Protein AF-A0A8C0BYG5-F1 (afdb_monomer_lite)

Structure (mmCIF, N/CA/C/O backbone):
data_AF-A0A8C0BYG5-F1
#
_entry.id   AF-A0A8C0BYG5-F1
#
loop_
_atom_site.group_PDB
_atom_site.id
_atom_site.type_symbol
_atom_site.label_atom_id
_atom_site.label_alt_id
_atom_site.label_comp_id
_atom_site.label_asym_id
_atom_site.label_entity_id
_atom_site.label_seq_id
_atom_site.pdbx_PDB_ins_code
_atom_site.Cartn_x
_atom_site.Cartn_y
_atom_site.Cartn_z
_atom_site.occupancy
_atom_site.B_iso_or_equiv
_atom_site.auth_seq_id
_atom_site.auth_comp_id
_atom_site.auth_asym_id
_atom_site.auth_atom_id
_atom_site.pdbx_PDB_model_num
ATOM 1 N N . MET A 1 1 ? -25.213 -15.004 57.050 1.00 51.19 1 MET A N 1
ATOM 2 C CA . MET A 1 1 ? -24.924 -15.517 55.697 1.00 51.19 1 MET A CA 1
ATOM 3 C C . MET A 1 1 ? -23.716 -16.423 55.769 1.00 51.19 1 MET A C 1
ATOM 5 O O . MET A 1 1 ? -22.753 -16.054 56.434 1.00 51.19 1 MET A O 1
ATOM 9 N N . SER A 1 2 ? -23.804 -17.606 55.162 1.00 70.62 2 SER A N 1
ATOM 10 C CA . SER A 1 2 ? -22.688 -18.548 55.065 1.00 70.62 2 SER A CA 1
ATOM 11 C C . SER A 1 2 ? -21.690 -18.058 54.013 1.00 70.62 2 SER A C 1
ATOM 13 O O . SER A 1 2 ? -22.085 -17.407 53.048 1.00 70.62 2 SER A O 1
ATOM 15 N N . SER A 1 3 ? -20.404 -18.381 54.165 1.00 70.12 3 SER A N 1
ATOM 16 C CA . SER A 1 3 ? -19.384 -18.093 53.145 1.00 70.12 3 SER A CA 1
ATOM 17 C C . SER A 1 3 ? -19.712 -18.735 51.791 1.00 70.12 3 SER A C 1
ATOM 19 O O . SER A 1 3 ? -19.366 -18.177 50.757 1.00 70.12 3 SER A O 1
ATOM 21 N N . ALA A 1 4 ? -20.425 -19.866 51.801 1.00 75.81 4 ALA A N 1
ATOM 22 C CA . ALA A 1 4 ? -20.849 -20.578 50.599 1.00 75.81 4 ALA A CA 1
ATOM 23 C C . ALA A 1 4 ? -21.888 -19.800 49.767 1.00 75.81 4 ALA A C 1
ATOM 25 O O . ALA A 1 4 ? -21.850 -19.864 48.541 1.00 75.81 4 ALA A O 1
ATOM 26 N N . ASP A 1 5 ? -22.774 -19.029 50.410 1.00 78.50 5 ASP A N 1
ATOM 27 C CA . ASP A 1 5 ? -23.789 -18.225 49.709 1.00 78.50 5 ASP A CA 1
ATOM 28 C C . ASP A 1 5 ? -23.120 -17.082 48.922 1.00 78.50 5 ASP A C 1
ATOM 30 O O . ASP A 1 5 ? -23.440 -16.830 47.764 1.00 78.50 5 ASP A O 1
ATOM 34 N N . ALA A 1 6 ? -22.112 -16.442 49.527 1.00 80.31 6 ALA A N 1
ATOM 35 C CA . ALA A 1 6 ? -21.339 -15.379 48.885 1.00 80.31 6 ALA A CA 1
ATOM 36 C C . ALA A 1 6 ? -20.503 -15.887 47.693 1.00 80.31 6 ALA A C 1
ATOM 38 O O . ALA A 1 6 ? -20.305 -15.164 46.716 1.00 80.31 6 ALA A O 1
ATOM 39 N N . GLU A 1 7 ? -20.017 -17.128 47.764 1.00 82.12 7 GLU A N 1
ATOM 40 C CA . GLU A 1 7 ? -19.248 -17.770 46.693 1.00 82.12 7 GLU A CA 1
ATOM 41 C C . GLU A 1 7 ? -20.141 -18.153 45.498 1.00 82.12 7 GLU A C 1
ATOM 43 O O . GLU A 1 7 ? -19.746 -17.970 44.344 1.00 82.12 7 GLU A O 1
ATOM 48 N N . GLN A 1 8 ? -21.382 -18.589 45.753 1.00 83.00 8 GLN A N 1
ATOM 49 C CA . GLN A 1 8 ? -22.379 -18.820 44.701 1.00 83.00 8 GLN A CA 1
ATOM 50 C C . GLN A 1 8 ? -22.805 -17.523 44.001 1.00 83.00 8 GLN A C 1
ATOM 52 O O . GLN A 1 8 ? -22.861 -17.485 42.771 1.00 83.00 8 GLN A O 1
ATOM 57 N N . ASP A 1 9 ? -23.026 -16.440 44.749 1.00 85.69 9 ASP A N 1
ATOM 58 C CA . ASP A 1 9 ? -23.356 -15.128 44.177 1.00 85.69 9 ASP A CA 1
ATOM 59 C C . ASP A 1 9 ? -22.225 -14.577 43.292 1.00 85.69 9 ASP A C 1
ATOM 61 O O . ASP A 1 9 ? -22.473 -13.988 42.234 1.00 85.69 9 ASP A O 1
ATOM 65 N N . ALA A 1 10 ? -20.968 -14.791 43.694 1.00 88.00 10 ALA A N 1
ATOM 66 C CA . ALA A 1 10 ? -19.804 -14.430 42.889 1.00 88.00 10 ALA A CA 1
ATOM 67 C C . ALA A 1 10 ? -19.735 -15.245 41.585 1.00 88.00 10 ALA A C 1
ATOM 69 O O . ALA A 1 10 ? -19.467 -14.687 40.519 1.00 88.00 10 ALA A O 1
ATOM 70 N N . ALA A 1 11 ? -20.032 -16.546 41.647 1.00 89.38 11 ALA A N 1
ATOM 71 C CA . ALA A 1 11 ? -20.057 -17.415 40.473 1.00 89.38 11 ALA A CA 1
ATOM 72 C C . ALA A 1 11 ? -21.153 -17.019 39.466 1.00 89.38 11 ALA A C 1
ATOM 74 O O . ALA A 1 11 ? -20.913 -17.044 38.257 1.00 89.38 11 ALA A O 1
ATOM 75 N N . ILE A 1 12 ? -22.334 -16.607 39.942 1.00 92.81 12 ILE A N 1
ATOM 76 C CA . ILE A 1 12 ? -23.437 -16.143 39.084 1.00 92.81 12 ILE A CA 1
ATOM 77 C C . ILE A 1 12 ? -23.052 -14.854 38.351 1.00 92.81 12 ILE A C 1
ATOM 79 O O . ILE A 1 12 ? -23.244 -14.762 37.138 1.00 92.81 12 ILE A O 1
ATOM 83 N N . LYS A 1 13 ? -22.452 -13.884 39.056 1.00 92.56 13 LYS A N 1
ATOM 84 C CA . LYS A 1 13 ? -21.959 -12.642 38.436 1.00 92.56 13 LYS A CA 1
ATOM 85 C C . LYS A 1 13 ? -20.915 -12.923 37.360 1.00 92.56 13 LYS A C 1
ATOM 87 O O . LYS A 1 13 ? -21.031 -12.405 36.255 1.00 92.56 13 LYS A O 1
ATOM 92 N N . LEU A 1 14 ? -19.962 -13.811 37.639 1.00 93.19 14 LEU A N 1
ATOM 93 C CA . LEU A 1 14 ? -18.933 -14.192 36.670 1.00 93.19 14 LEU A CA 1
ATOM 94 C C . LEU A 1 14 ? -19.529 -14.873 35.427 1.00 93.19 14 LEU A C 1
ATOM 96 O O . LEU A 1 14 ? -19.098 -14.620 34.302 1.00 93.19 14 LEU A O 1
ATOM 100 N N . ALA A 1 15 ? -20.526 -15.740 35.614 1.00 94.38 15 ALA A N 1
ATOM 101 C CA . ALA A 1 15 ? -21.215 -16.399 34.509 1.00 94.38 15 ALA A CA 1
ATOM 102 C C . ALA A 1 15 ? -21.983 -15.395 33.637 1.00 94.38 15 ALA A C 1
ATOM 104 O O . ALA A 1 15 ? -21.952 -15.507 32.409 1.00 94.38 15 ALA A O 1
ATOM 105 N N . GLN A 1 16 ? -22.624 -14.402 34.258 1.00 94.31 16 GLN A N 1
ATOM 106 C CA . GLN A 1 16 ? -23.307 -13.324 33.553 1.00 94.31 16 GLN A CA 1
ATOM 107 C C . GLN A 1 16 ? -22.319 -12.446 32.773 1.00 94.31 16 GLN A C 1
ATOM 109 O O . GLN A 1 16 ? -22.511 -12.238 31.578 1.00 94.31 16 GLN A O 1
ATOM 114 N N . GLU A 1 17 ? -21.225 -12.010 33.400 1.00 94.12 17 GLU A N 1
ATOM 115 C CA . GLU A 1 17 ? -20.166 -11.242 32.732 1.00 94.12 17 GLU A CA 1
ATOM 116 C C . GLU A 1 17 ? -19.589 -12.009 31.536 1.00 94.12 17 GLU A C 1
ATOM 118 O O . GLU A 1 17 ? -19.427 -11.460 30.445 1.00 94.12 17 GLU A O 1
ATOM 123 N N . ARG A 1 18 ? -19.337 -13.314 31.699 1.00 96.31 18 ARG A N 1
ATOM 124 C CA . ARG A 1 18 ? -18.866 -14.171 30.607 1.00 96.31 18 ARG A CA 1
ATOM 125 C C . ARG A 1 18 ? -19.879 -14.238 29.467 1.00 96.31 18 ARG A C 1
ATOM 127 O O . ARG A 1 18 ? -19.477 -14.158 28.308 1.00 96.31 18 ARG A O 1
ATOM 134 N N . ALA A 1 19 ? -21.165 -14.385 29.777 1.00 95.38 19 ALA A N 1
ATOM 135 C CA . ALA A 1 19 ? -22.222 -14.407 28.770 1.00 95.38 19 ALA A CA 1
ATOM 136 C C . ALA A 1 19 ? -22.319 -13.068 28.021 1.00 95.38 19 ALA A C 1
ATOM 138 O O . ALA A 1 19 ? -22.449 -13.064 26.799 1.00 95.38 19 ALA A O 1
ATOM 139 N N . GLU A 1 20 ? -22.181 -11.941 28.721 1.00 93.12 20 GLU A N 1
ATOM 140 C CA . GLU A 1 20 ? -22.172 -10.605 28.116 1.00 93.12 20 GLU A CA 1
ATOM 141 C C . GLU A 1 20 ? -20.963 -10.391 27.196 1.00 93.12 20 GLU A C 1
ATOM 143 O O . GLU A 1 20 ? -21.102 -9.817 26.114 1.00 93.12 20 GLU A O 1
ATOM 148 N N . ILE A 1 21 ? -19.782 -10.877 27.585 1.00 91.25 21 ILE A N 1
ATOM 149 C CA . ILE A 1 21 ? -18.579 -10.823 26.746 1.00 91.25 21 ILE A CA 1
ATOM 150 C C . ILE A 1 21 ? -18.764 -11.678 25.490 1.00 91.25 21 ILE A C 1
ATOM 152 O O . ILE A 1 21 ? -18.533 -11.187 24.387 1.00 91.25 21 ILE A O 1
ATOM 156 N N . VAL A 1 22 ? -19.219 -12.927 25.630 1.00 94.56 22 VAL A N 1
ATOM 157 C CA . VAL A 1 22 ? -19.469 -13.823 24.486 1.00 94.56 22 VAL A CA 1
ATOM 158 C C . VAL A 1 22 ? -20.499 -13.210 23.537 1.00 94.56 22 VAL A C 1
ATOM 160 O O . VAL A 1 22 ? -20.239 -13.117 22.342 1.00 94.56 22 VAL A O 1
ATOM 163 N N . ALA A 1 23 ? -21.596 -12.664 24.066 1.00 92.12 23 ALA A N 1
ATOM 164 C CA . ALA A 1 23 ? -22.619 -12.001 23.263 1.00 92.12 23 ALA A CA 1
ATOM 165 C C . ALA A 1 23 ? -22.092 -10.774 22.492 1.00 92.12 23 ALA A C 1
ATOM 167 O O . ALA A 1 23 ? -22.596 -10.469 21.410 1.00 92.12 23 ALA A O 1
ATOM 168 N N . LYS A 1 24 ? -21.083 -10.058 23.018 1.00 89.44 24 LYS A N 1
ATOM 169 C CA . LYS A 1 24 ? -20.404 -8.977 22.279 1.00 89.44 24 LYS A CA 1
ATOM 170 C C . LYS A 1 24 ? -19.593 -9.517 21.102 1.00 89.44 24 LYS A C 1
ATOM 172 O O . LYS A 1 24 ? -19.652 -8.925 20.029 1.00 89.44 24 LYS A O 1
ATOM 177 N N . TYR A 1 25 ? -18.871 -10.623 21.280 1.00 89.38 25 TYR A N 1
ATOM 178 C CA . TYR A 1 25 ? -18.108 -11.245 20.194 1.00 89.38 25 TYR A CA 1
ATOM 179 C C . TYR A 1 25 ? -19.016 -11.868 19.127 1.00 89.38 25 TYR A C 1
ATOM 181 O O . TYR A 1 25 ? -18.761 -11.670 17.941 1.00 89.38 25 TYR A O 1
ATOM 189 N N . ASP A 1 26 ? -20.103 -12.534 19.528 1.00 90.50 26 ASP A N 1
ATOM 190 C CA . ASP A 1 26 ? -21.073 -13.147 18.608 1.00 90.50 26 ASP A CA 1
ATOM 191 C C . ASP A 1 26 ? -21.758 -12.111 17.703 1.00 90.50 26 ASP A C 1
ATOM 193 O O . ASP A 1 26 ? -22.082 -12.397 16.552 1.00 90.50 26 ASP A O 1
ATOM 197 N N . ARG A 1 27 ? -21.954 -10.882 18.202 1.00 90.25 27 ARG A N 1
ATOM 198 C CA . ARG A 1 27 ? -22.531 -9.768 17.433 1.00 90.25 27 ARG A CA 1
ATOM 199 C C . ARG A 1 27 ? -21.600 -9.254 16.329 1.00 90.25 27 ARG A C 1
ATOM 201 O O . ARG A 1 27 ? -22.066 -8.629 15.378 1.00 90.25 27 ARG A O 1
ATOM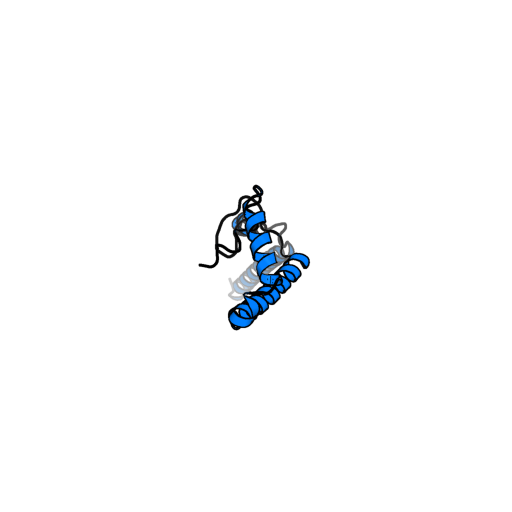 208 N N . GLY A 1 28 ? -20.296 -9.496 16.451 1.00 86.50 28 GLY A N 1
ATOM 209 C CA . GLY A 1 28 ? -19.299 -9.048 15.487 1.00 86.50 28 GLY A CA 1
ATOM 210 C C . GLY A 1 28 ? -19.292 -7.530 15.272 1.00 86.50 28 GLY A C 1
ATOM 211 O O . GLY A 1 28 ? -19.617 -6.738 16.157 1.00 86.50 28 GLY A O 1
ATOM 212 N N . ARG A 1 29 ? -18.897 -7.118 14.063 1.00 83.19 29 ARG A N 1
ATOM 213 C CA . ARG A 1 29 ? -18.711 -5.707 13.688 1.00 83.19 29 ARG A CA 1
ATOM 214 C C . ARG A 1 29 ? -20.020 -4.916 13.627 1.00 83.19 29 ARG A C 1
ATOM 216 O O . ARG A 1 29 ? -20.027 -3.735 13.951 1.00 83.19 29 ARG A O 1
ATOM 223 N N . GLU A 1 30 ? -21.118 -5.554 13.224 1.00 77.94 30 GLU A N 1
ATOM 224 C CA . GLU A 1 30 ? -22.389 -4.883 12.899 1.00 77.94 30 GLU A CA 1
ATOM 225 C C . GLU A 1 30 ? -23.105 -4.266 14.111 1.00 77.94 30 GLU A C 1
ATOM 227 O O . GLU A 1 30 ? -24.038 -3.487 13.943 1.00 77.94 30 GLU A O 1
ATOM 232 N N . GLY A 1 31 ? -22.664 -4.562 15.337 1.00 74.38 31 GLY A N 1
ATOM 233 C CA . GLY A 1 31 ? -23.258 -3.994 16.548 1.00 74.38 31 GLY A CA 1
ATOM 234 C C . GLY A 1 31 ? -22.266 -3.455 17.570 1.00 74.38 31 GLY A C 1
ATOM 235 O O . GLY A 1 31 ? -22.630 -3.330 18.744 1.00 74.38 31 GLY A O 1
ATOM 236 N N . ALA A 1 32 ? -21.041 -3.157 17.134 1.00 82.81 32 ALA A N 1
ATOM 237 C CA . ALA A 1 32 ? -20.063 -2.397 17.899 1.00 82.81 32 ALA A CA 1
ATOM 238 C C . ALA A 1 32 ? -20.126 -0.915 17.494 1.00 82.81 32 ALA A C 1
ATOM 240 O O . ALA A 1 32 ? -20.233 -0.592 16.312 1.00 82.81 32 ALA A O 1
ATOM 241 N N . GLN A 1 33 ? -20.047 -0.010 18.471 1.00 84.94 33 GLN A N 1
ATOM 242 C CA . GLN A 1 33 ? -19.755 1.391 18.184 1.00 84.94 33 GLN A CA 1
ATOM 243 C C . GLN A 1 33 ? -18.267 1.469 17.843 1.00 84.94 33 GLN A C 1
ATOM 245 O O . GLN A 1 33 ? -17.432 1.272 18.720 1.00 84.94 33 GLN A O 1
ATOM 250 N N . ILE A 1 34 ? -17.967 1.675 16.566 1.00 85.75 34 ILE A N 1
ATOM 251 C CA . ILE A 1 34 ? -16.605 1.798 16.049 1.00 85.75 34 ILE A CA 1
ATOM 252 C C . ILE A 1 34 ? -16.401 3.269 15.731 1.00 85.75 34 ILE A C 1
ATOM 254 O O . ILE A 1 34 ? -17.182 3.854 14.974 1.00 85.75 34 ILE A O 1
ATOM 258 N N . GLU A 1 35 ? -15.378 3.871 16.325 1.00 87.38 35 GLU A N 1
ATOM 259 C CA . GLU A 1 35 ? -15.048 5.253 16.005 1.00 87.38 35 GLU A CA 1
ATOM 260 C C . GLU A 1 35 ? -14.514 5.333 14.566 1.00 87.38 35 GLU A C 1
ATOM 262 O O . GLU A 1 35 ? -13.844 4.408 14.104 1.00 87.38 35 GLU A O 1
ATOM 267 N N . PRO A 1 36 ? -14.753 6.428 13.824 1.00 88.38 36 PRO A N 1
ATOM 268 C CA . PRO A 1 36 ? -14.384 6.495 12.411 1.00 88.38 36 PRO A CA 1
ATOM 269 C C . PRO A 1 36 ? -12.905 6.197 12.123 1.00 88.38 36 PRO A C 1
ATOM 271 O O . PRO A 1 36 ? -12.606 5.667 11.064 1.00 88.38 36 PRO A O 1
ATOM 274 N N . TRP A 1 37 ? -11.987 6.500 13.051 1.00 86.50 37 TRP A N 1
ATOM 275 C CA . TRP A 1 37 ? -10.553 6.204 12.914 1.00 86.50 37 TRP A CA 1
ATOM 276 C C . TRP A 1 37 ? -10.172 4.750 13.237 1.00 86.50 37 TRP A C 1
ATOM 278 O O . TRP A 1 37 ? -9.061 4.335 12.921 1.00 86.50 37 TRP A O 1
ATOM 288 N N . GLU A 1 38 ? -11.044 3.987 13.900 1.00 83.88 38 GLU A N 1
ATOM 289 C CA . GLU A 1 38 ? -10.860 2.549 14.157 1.00 83.88 38 GLU A CA 1
ATOM 290 C C . GLU A 1 38 ? -11.281 1.711 12.943 1.00 83.88 38 GLU A C 1
ATOM 292 O O . GLU A 1 38 ? -10.986 0.517 12.863 1.00 83.88 38 GLU A O 1
ATOM 297 N N . ASP A 1 39 ? -11.958 2.340 11.982 1.00 86.88 39 ASP A N 1
ATOM 298 C CA . ASP A 1 39 ? -12.351 1.717 10.734 1.00 86.88 39 ASP A CA 1
ATOM 299 C C . ASP A 1 39 ? -11.167 1.623 9.756 1.00 86.88 39 ASP A C 1
ATOM 301 O O . ASP A 1 39 ? -10.536 2.621 9.404 1.00 86.88 39 ASP A O 1
ATOM 305 N N . ALA A 1 40 ? -10.897 0.417 9.250 1.00 82.44 40 ALA A N 1
ATOM 306 C CA . ALA A 1 40 ? -9.933 0.206 8.171 1.00 82.44 40 ALA A CA 1
ATOM 307 C C . ALA A 1 40 ? -10.340 0.940 6.882 1.00 82.44 40 ALA A C 1
ATOM 309 O O . ALA A 1 40 ? -9.481 1.333 6.093 1.00 82.44 40 ALA A O 1
ATOM 310 N N . ASP A 1 41 ? -11.641 1.164 6.688 1.00 84.81 41 ASP A N 1
ATOM 311 C CA . ASP A 1 41 ? -12.174 1.904 5.553 1.00 84.81 41 ASP A CA 1
ATOM 312 C C . ASP A 1 41 ? -12.120 3.429 5.728 1.00 84.81 41 ASP A C 1
ATOM 314 O O . ASP A 1 41 ? -12.578 4.165 4.847 1.00 84.81 41 ASP A O 1
ATOM 318 N N . TYR A 1 42 ? -11.528 3.930 6.818 1.00 88.88 42 TYR A N 1
ATOM 319 C CA . TYR A 1 42 ? -11.379 5.361 7.043 1.00 88.88 42 TYR A CA 1
ATOM 320 C C . TYR A 1 42 ? -10.569 6.026 5.926 1.00 88.88 42 TYR A C 1
ATOM 322 O O . TYR A 1 42 ? -9.447 5.629 5.601 1.00 88.88 42 TYR A O 1
ATOM 330 N N . ARG A 1 43 ? -11.125 7.101 5.356 1.00 85.69 43 ARG A N 1
ATOM 331 C CA . ARG A 1 43 ? -10.579 7.790 4.175 1.00 85.69 43 ARG A CA 1
ATOM 332 C C . ARG A 1 43 ? -9.107 8.183 4.323 1.00 85.69 43 ARG A C 1
ATOM 334 O O . ARG A 1 43 ? -8.366 8.127 3.347 1.00 85.69 43 ARG A O 1
ATOM 341 N N . LEU A 1 44 ? -8.669 8.554 5.528 1.00 86.62 44 LEU A N 1
ATOM 342 C CA . LEU A 1 44 ? -7.273 8.919 5.782 1.00 86.62 44 LEU A CA 1
ATOM 343 C C . LEU A 1 44 ? -6.307 7.795 5.380 1.00 86.62 44 LEU A C 1
ATOM 345 O O . LEU A 1 44 ? -5.266 8.077 4.794 1.00 86.62 44 LEU A O 1
ATOM 349 N N . TYR A 1 45 ? -6.664 6.534 5.624 1.00 82.50 45 TYR A N 1
ATOM 350 C CA . TYR A 1 45 ? -5.819 5.384 5.296 1.00 82.50 45 TYR A CA 1
ATOM 351 C C . TYR A 1 45 ? -5.821 5.027 3.807 1.00 82.50 45 TYR A C 1
ATOM 353 O O . TYR A 1 45 ? -4.873 4.412 3.332 1.00 82.50 45 TYR A O 1
ATOM 361 N N . LYS A 1 46 ? -6.842 5.450 3.056 1.00 85.94 46 LYS A N 1
ATOM 362 C CA . LYS A 1 46 ? -6.932 5.236 1.600 1.00 85.94 46 LYS A CA 1
ATOM 363 C C . LYS A 1 46 ? -6.198 6.308 0.798 1.00 85.94 46 LYS A C 1
ATOM 365 O O . LYS A 1 46 ? -5.802 6.081 -0.339 1.00 85.94 46 LYS A O 1
ATOM 370 N N . VAL A 1 47 ? -6.044 7.488 1.390 1.00 88.81 47 VAL A N 1
ATOM 371 C CA . VAL A 1 47 ? -5.558 8.699 0.718 1.00 88.81 47 VAL A CA 1
ATOM 372 C C . VAL A 1 47 ? -4.123 9.061 1.130 1.00 88.81 47 VAL A C 1
ATOM 374 O O . VAL A 1 47 ? -3.461 9.858 0.466 1.00 88.81 47 VAL A O 1
ATOM 377 N N . THR A 1 48 ? -3.616 8.476 2.216 1.00 87.50 48 THR A N 1
ATOM 378 C CA . THR A 1 48 ? -2.241 8.703 2.679 1.00 87.50 48 THR A CA 1
ATOM 379 C C . THR A 1 48 ? -1.291 7.665 2.084 1.00 87.50 48 THR A C 1
ATOM 381 O O . THR A 1 48 ? -1.508 6.466 2.236 1.00 87.50 48 THR A O 1
ATOM 384 N N . ASP A 1 49 ? -0.222 8.121 1.431 1.00 85.81 49 ASP A N 1
ATOM 385 C CA . ASP A 1 49 ? 0.814 7.261 0.844 1.00 85.81 49 ASP A CA 1
ATOM 386 C C . ASP A 1 49 ? 1.775 6.692 1.901 1.00 85.81 49 ASP A C 1
ATOM 388 O O . ASP A 1 49 ? 1.844 7.167 3.035 1.00 85.81 49 ASP A O 1
ATOM 392 N N . ARG A 1 50 ? 2.577 5.689 1.524 1.00 82.69 50 ARG A N 1
ATOM 393 C CA . ARG A 1 50 ? 3.609 5.041 2.350 1.00 82.69 50 ARG A CA 1
ATOM 394 C C . ARG A 1 50 ? 4.593 6.036 2.971 1.00 82.69 50 ARG A C 1
ATOM 396 O O . ARG A 1 50 ? 5.158 5.751 4.024 1.00 82.69 50 ARG A O 1
ATOM 403 N N . PHE A 1 51 ? 4.816 7.179 2.324 1.00 82.75 51 PHE A N 1
ATOM 404 C CA . PHE A 1 51 ? 5.681 8.250 2.824 1.00 82.75 51 PHE A CA 1
ATOM 405 C C . PHE A 1 51 ? 4.954 9.283 3.701 1.00 82.75 51 PHE A C 1
ATOM 407 O O . PHE A 1 51 ? 5.588 10.210 4.197 1.00 82.75 51 PHE A O 1
ATOM 414 N N . GLY A 1 52 ? 3.645 9.135 3.916 1.00 83.06 52 GLY A N 1
ATOM 415 C CA . GLY A 1 52 ? 2.840 10.052 4.723 1.00 83.06 52 GLY A CA 1
ATOM 416 C C . GLY A 1 52 ? 2.317 11.277 3.966 1.00 83.06 52 GLY A C 1
ATOM 417 O O . GLY A 1 52 ? 1.805 12.199 4.596 1.00 83.06 52 GLY A O 1
ATOM 418 N N . PHE A 1 53 ? 2.437 11.315 2.635 1.00 86.62 53 PHE A N 1
ATOM 419 C CA . PHE A 1 53 ? 1.842 12.376 1.819 1.00 86.62 53 PHE A CA 1
ATOM 420 C C . PHE A 1 53 ? 0.347 12.137 1.615 1.00 8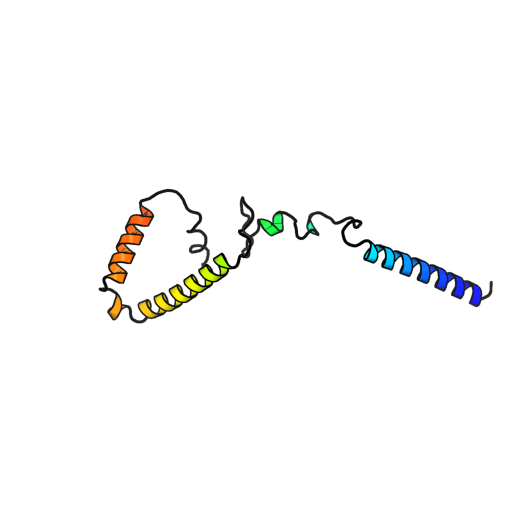6.62 53 PHE A C 1
ATOM 422 O O . PHE A 1 53 ? -0.085 11.008 1.391 1.00 86.62 53 PHE A O 1
ATOM 429 N N . LEU A 1 54 ? -0.435 13.213 1.681 1.00 88.94 54 LEU A N 1
ATOM 430 C CA . LEU A 1 54 ? -1.885 13.172 1.529 1.00 88.94 54 LEU A CA 1
ATOM 431 C C . LEU A 1 54 ? -2.264 13.467 0.073 1.00 88.94 54 LEU A C 1
ATOM 433 O O . LEU A 1 54 ? -1.905 14.520 -0.458 1.00 88.94 54 LEU A O 1
ATOM 437 N N . HIS A 1 55 ? -2.975 12.543 -0.568 1.00 85.06 55 HIS A N 1
ATOM 438 C CA . HIS A 1 55 ? -3.413 12.673 -1.958 1.00 85.06 55 HIS A CA 1
ATOM 439 C C . HIS A 1 55 ? -4.810 13.317 -2.069 1.00 85.06 55 HIS A C 1
ATOM 441 O O . HIS A 1 55 ? -5.557 13.384 -1.096 1.00 85.06 55 HIS A O 1
ATOM 447 N N . PRO A 1 56 ? -5.190 13.869 -3.232 1.00 83.94 56 PRO A N 1
ATOM 448 C CA . PRO A 1 56 ? -6.565 14.323 -3.450 1.00 83.94 56 PRO A CA 1
ATOM 449 C C . PRO A 1 56 ? -7.538 13.146 -3.637 1.00 83.94 56 PRO A C 1
ATOM 451 O O . PRO A 1 56 ? -8.683 13.214 -3.186 1.00 83.94 56 PRO A O 1
ATOM 454 N N . GLU A 1 57 ? -7.064 12.068 -4.261 1.00 85.44 57 GLU A N 1
ATOM 455 C CA . GLU A 1 57 ? -7.816 10.852 -4.582 1.00 85.44 57 GLU A CA 1
ATOM 456 C C . GLU A 1 57 ? -7.287 9.656 -3.780 1.00 85.44 57 GLU A C 1
ATOM 458 O O . GLU A 1 57 ? -6.180 9.699 -3.236 1.00 85.44 57 GLU A O 1
ATOM 463 N N . GLU A 1 58 ? -8.091 8.595 -3.685 1.00 84.62 58 GLU A N 1
ATOM 464 C CA . GLU A 1 58 ? -7.643 7.335 -3.088 1.00 84.62 58 GLU A CA 1
ATOM 465 C C . GLU A 1 58 ? -6.499 6.743 -3.910 1.00 84.62 58 GLU A C 1
ATOM 467 O O . GLU A 1 58 ? -6.491 6.800 -5.143 1.00 84.62 58 GLU A O 1
ATOM 472 N N . LEU A 1 59 ? -5.512 6.181 -3.218 1.00 81.06 59 LEU A N 1
ATOM 473 C CA . LEU A 1 59 ? -4.381 5.565 -3.885 1.00 81.06 59 LEU A CA 1
ATOM 474 C C . LEU A 1 59 ? -4.845 4.340 -4.676 1.00 81.06 59 LEU A C 1
ATOM 476 O O . LEU A 1 59 ? -5.697 3.586 -4.194 1.00 81.06 59 LEU A O 1
ATOM 480 N N . PRO A 1 60 ? -4.267 4.102 -5.868 1.00 82.38 60 PRO A N 1
ATOM 481 C CA . PRO A 1 60 ? -4.571 2.912 -6.640 1.00 82.38 60 PRO A CA 1
ATOM 482 C C . PRO A 1 60 ? -4.407 1.658 -5.783 1.00 82.38 60 PRO A C 1
ATOM 484 O O . PRO A 1 60 ? -3.359 1.439 -5.166 1.00 82.38 60 PRO A O 1
ATOM 487 N N . VAL A 1 61 ? -5.451 0.830 -5.756 1.00 77.88 61 VAL A N 1
ATOM 488 C CA . VAL A 1 61 ? -5.417 -0.447 -5.045 1.00 77.88 61 VAL A CA 1
ATOM 489 C C . VAL A 1 61 ? -4.325 -1.309 -5.661 1.00 77.88 61 VAL A C 1
ATOM 491 O O . VAL A 1 61 ? -4.128 -1.318 -6.877 1.00 77.88 61 VAL A O 1
ATOM 494 N N . HIS A 1 62 ? -3.596 -2.035 -4.818 1.00 69.94 62 HIS A N 1
ATOM 495 C CA . HIS A 1 62 ? -2.573 -2.945 -5.298 1.00 69.94 62 HIS A CA 1
ATOM 496 C C . HIS A 1 62 ? -3.221 -4.073 -6.109 1.00 69.94 62 HIS A C 1
ATOM 498 O O . HIS A 1 62 ? -3.805 -4.998 -5.548 1.00 69.94 62 HIS A O 1
ATOM 504 N N . ASP A 1 63 ? -3.136 -3.967 -7.432 1.00 78.88 63 ASP A N 1
ATOM 505 C CA . ASP A 1 63 ? -3.605 -4.987 -8.356 1.00 78.88 63 ASP A CA 1
ATOM 506 C C . ASP A 1 63 ? -2.428 -5.801 -8.930 1.00 78.88 63 ASP A C 1
ATOM 508 O O . ASP A 1 63 ? -1.252 -5.412 -8.891 1.00 78.88 63 ASP A O 1
ATOM 512 N N . ALA A 1 64 ? -2.753 -6.965 -9.493 1.00 81.06 64 ALA A N 1
ATOM 513 C CA . ALA A 1 64 ? -1.762 -7.845 -10.103 1.00 81.06 64 ALA A CA 1
ATOM 514 C C . ALA A 1 64 ? -1.113 -7.241 -11.368 1.00 81.06 64 ALA A C 1
ATOM 516 O O . ALA A 1 64 ? -0.093 -7.748 -11.837 1.00 81.06 64 ALA A O 1
ATOM 517 N N . ALA A 1 65 ? -1.694 -6.193 -11.961 1.00 80.38 65 ALA A N 1
ATOM 518 C CA . ALA A 1 65 ? -1.160 -5.537 -13.152 1.00 80.38 65 ALA A CA 1
ATOM 519 C C . ALA A 1 65 ? -0.044 -4.541 -12.787 1.00 80.38 65 ALA A C 1
ATOM 521 O O . ALA A 1 65 ? 1.041 -4.593 -13.364 1.00 80.38 65 ALA A O 1
ATOM 522 N N . ILE A 1 66 ? -0.272 -3.715 -11.770 1.00 79.38 66 ILE A N 1
ATOM 523 C CA . ILE A 1 66 ? 0.676 -2.807 -11.128 1.00 79.38 66 ILE A CA 1
ATOM 524 C C . ILE A 1 66 ? 1.846 -3.608 -10.568 1.00 79.38 66 ILE A C 1
ATOM 526 O O . ILE A 1 66 ? 2.993 -3.196 -10.713 1.00 79.38 66 ILE A O 1
ATOM 530 N N . GLU A 1 67 ? 1.603 -4.771 -9.961 1.00 83.56 67 GLU A N 1
ATOM 531 C CA . GLU A 1 67 ? 2.695 -5.615 -9.476 1.00 83.56 67 GLU A CA 1
ATOM 532 C C . GLU A 1 67 ? 3.586 -6.122 -10.619 1.00 83.56 67 GLU A C 1
ATOM 534 O O . GLU A 1 67 ? 4.814 -6.036 -10.530 1.00 83.56 67 GLU A O 1
ATOM 539 N N . LYS A 1 68 ? 2.992 -6.559 -11.736 1.00 86.12 68 LYS A N 1
ATOM 540 C CA . LYS A 1 68 ? 3.744 -6.918 -12.950 1.00 86.12 68 LYS A CA 1
ATOM 541 C C . LYS A 1 68 ? 4.510 -5.723 -13.518 1.00 86.12 68 LYS A C 1
ATOM 543 O O . LYS A 1 68 ? 5.665 -5.877 -13.908 1.00 86.12 68 LYS A O 1
ATOM 548 N N . GLN A 1 69 ? 3.910 -4.534 -13.532 1.00 84.62 69 GLN A N 1
ATOM 549 C CA . GLN A 1 69 ? 4.584 -3.315 -13.974 1.00 84.62 69 GLN A CA 1
ATOM 550 C C . GLN A 1 69 ? 5.785 -2.978 -13.077 1.00 84.62 69 GLN A C 1
ATOM 552 O O . GLN A 1 69 ? 6.873 -2.732 -13.593 1.00 84.62 69 GLN A O 1
ATOM 557 N N . LYS A 1 70 ? 5.632 -3.059 -11.749 1.00 85.94 70 LYS A N 1
ATOM 558 C CA . LYS A 1 70 ? 6.735 -2.877 -10.790 1.00 85.94 70 LYS A CA 1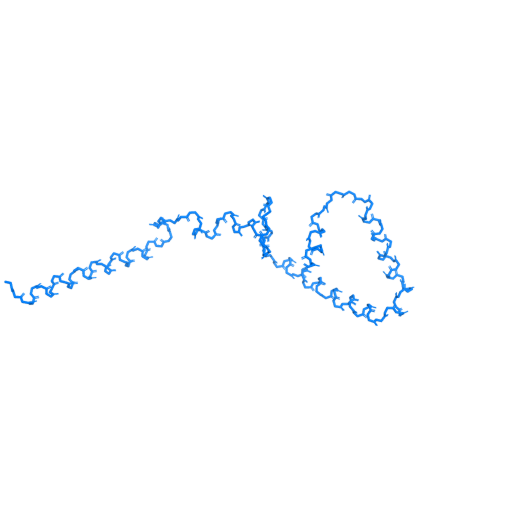
ATOM 559 C C . LYS A 1 70 ? 7.876 -3.859 -11.052 1.00 85.94 70 LYS A C 1
ATOM 561 O O . LYS A 1 70 ? 9.037 -3.460 -11.045 1.00 85.94 70 LYS A O 1
ATOM 566 N N . HIS A 1 71 ? 7.566 -5.125 -11.334 1.00 85.69 71 HIS A N 1
ATOM 567 C CA . HIS A 1 71 ? 8.586 -6.116 -11.689 1.00 85.69 71 HIS A CA 1
ATOM 568 C C . HIS A 1 71 ? 9.343 -5.721 -12.963 1.00 85.69 71 HIS A C 1
ATOM 570 O O . HIS A 1 71 ? 10.574 -5.751 -12.976 1.00 85.69 71 HIS A O 1
ATOM 576 N N . LEU A 1 72 ? 8.637 -5.264 -14.001 1.00 88.44 72 LEU A N 1
ATOM 577 C CA . LEU A 1 72 ? 9.271 -4.772 -15.226 1.00 88.44 72 LEU A CA 1
ATOM 578 C C . LEU A 1 72 ? 10.156 -3.546 -14.967 1.00 88.44 72 LEU A C 1
ATOM 580 O O . LEU A 1 72 ? 11.254 -3.455 -15.514 1.00 88.44 72 LEU A O 1
ATOM 584 N N . GLU A 1 73 ? 9.718 -2.610 -14.126 1.00 88.38 73 GLU A N 1
ATOM 585 C CA . GLU A 1 73 ? 10.511 -1.440 -13.735 1.00 88.38 73 GLU A CA 1
ATOM 586 C C . GLU A 1 73 ? 11.788 -1.848 -12.979 1.00 88.38 73 GLU A C 1
ATOM 588 O O . GLU A 1 73 ? 12.874 -1.340 -13.279 1.00 88.38 73 GLU A O 1
ATOM 593 N N . ILE A 1 74 ? 11.707 -2.834 -12.080 1.00 87.94 74 ILE A N 1
ATOM 594 C CA . ILE A 1 74 ? 12.868 -3.410 -11.380 1.00 87.94 74 ILE A CA 1
ATOM 595 C C . ILE A 1 74 ? 13.837 -4.067 -12.376 1.00 87.94 74 ILE A C 1
ATOM 597 O O . ILE A 1 74 ? 15.036 -3.775 -12.380 1.00 87.94 74 ILE A O 1
ATO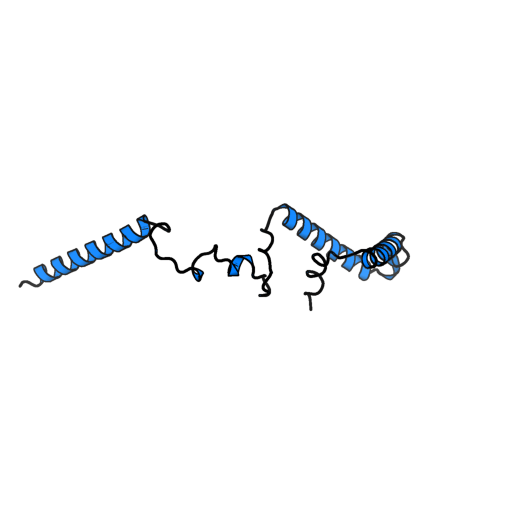M 601 N N . GLU A 1 75 ? 13.350 -4.906 -13.287 1.00 90.62 75 GLU A N 1
ATOM 602 C CA . GLU A 1 75 ? 14.192 -5.511 -14.325 1.00 90.62 75 GLU A CA 1
ATOM 603 C C . GLU A 1 75 ? 14.855 -4.444 -15.206 1.00 90.62 75 GLU A C 1
ATOM 605 O O . GLU A 1 75 ? 16.040 -4.535 -15.550 1.00 90.62 75 GLU A O 1
ATOM 610 N N . ARG A 1 76 ? 14.126 -3.370 -15.519 1.00 89.00 76 ARG A N 1
ATOM 611 C CA . ARG A 1 76 ? 14.652 -2.250 -16.293 1.00 89.00 76 ARG A CA 1
ATOM 612 C C . ARG A 1 76 ? 15.768 -1.533 -15.547 1.00 89.00 76 ARG A C 1
ATOM 614 O O . ARG A 1 76 ? 16.820 -1.304 -16.139 1.00 89.00 76 ARG A O 1
ATOM 621 N N . THR A 1 77 ? 15.581 -1.196 -14.271 1.00 87.12 77 THR A N 1
ATOM 622 C CA . THR A 1 77 ? 16.601 -0.495 -13.466 1.00 87.12 77 THR A CA 1
ATOM 623 C C . THR A 1 77 ? 17.882 -1.315 -13.332 1.00 87.12 77 THR A C 1
ATOM 625 O O . THR A 1 77 ? 18.976 -0.774 -13.500 1.00 87.12 77 THR A O 1
ATOM 628 N N . THR A 1 78 ? 17.784 -2.636 -13.152 1.00 88.94 78 THR A N 1
ATOM 629 C CA . THR A 1 78 ? 18.976 -3.504 -13.130 1.00 88.94 78 THR A CA 1
ATOM 630 C C . THR A 1 78 ? 19.697 -3.534 -14.481 1.00 88.94 78 THR A C 1
ATOM 632 O O . THR A 1 78 ? 20.932 -3.532 -14.533 1.00 88.94 78 THR A O 1
ATOM 635 N N . LYS A 1 79 ? 18.955 -3.504 -15.594 1.00 88.00 79 LYS A N 1
ATOM 636 C CA . LYS A 1 79 ? 19.523 -3.388 -16.943 1.00 88.00 79 LYS A CA 1
ATOM 637 C C . LYS A 1 79 ? 20.198 -2.033 -17.164 1.00 88.00 79 LYS A C 1
ATOM 639 O O . LYS A 1 79 ? 21.320 -2.002 -17.669 1.00 88.00 79 LYS A O 1
ATOM 644 N N . TRP A 1 80 ? 19.563 -0.939 -16.749 1.00 86.69 80 TRP A N 1
ATOM 645 C CA . TRP A 1 80 ? 20.138 0.408 -16.793 1.00 86.69 80 TRP A CA 1
ATOM 646 C C . TRP A 1 80 ? 21.438 0.489 -15.997 1.00 86.69 80 TRP A C 1
ATOM 648 O O . TRP A 1 80 ? 22.441 0.977 -16.511 1.00 86.69 80 TRP A O 1
ATOM 658 N N . LEU A 1 81 ? 21.468 -0.090 -14.797 1.00 91.56 81 LEU A N 1
ATOM 659 C CA . LEU A 1 81 ? 22.674 -0.166 -13.977 1.00 91.56 81 LEU A CA 1
ATOM 660 C C . LEU A 1 81 ? 23.814 -0.907 -14.693 1.00 91.56 81 LEU A C 1
ATOM 662 O O . LEU A 1 81 ? 24.958 -0.455 -14.670 1.00 91.56 81 LEU A O 1
ATOM 666 N N . LYS A 1 82 ? 23.520 -2.028 -15.365 1.00 90.25 82 LYS A N 1
ATOM 667 C CA . LYS A 1 82 ? 24.513 -2.746 -16.185 1.00 90.25 82 LYS A CA 1
ATOM 668 C C . LYS A 1 82 ? 25.023 -1.884 -17.343 1.00 90.25 82 LYS A C 1
ATOM 670 O O . LYS A 1 82 ? 26.220 -1.889 -17.617 1.00 90.25 82 LYS A O 1
ATOM 675 N N . MET A 1 83 ? 24.141 -1.141 -18.009 1.00 87.00 83 MET A N 1
ATOM 676 C CA . MET A 1 83 ? 24.527 -0.259 -19.114 1.00 87.00 83 MET A CA 1
ATOM 677 C C . MET A 1 83 ? 25.401 0.905 -18.646 1.00 87.00 83 MET A C 1
ATOM 679 O O . MET A 1 83 ? 26.397 1.193 -19.299 1.00 87.00 83 MET A O 1
ATOM 683 N N . LEU A 1 84 ? 25.090 1.509 -17.498 1.00 88.00 84 LEU A N 1
ATOM 684 C CA . LEU A 1 84 ? 25.907 2.563 -16.892 1.00 88.00 84 LEU A CA 1
ATOM 685 C C . LEU A 1 84 ? 27.298 2.053 -16.496 1.00 88.00 84 LEU A C 1
ATOM 687 O O . LEU A 1 84 ? 28.297 2.718 -16.752 1.00 88.00 84 LEU A O 1
ATOM 691 N N . LYS A 1 85 ? 27.395 0.834 -15.948 1.00 91.19 85 LYS A N 1
ATOM 692 C CA . LYS A 1 85 ? 28.691 0.204 -15.627 1.00 91.19 85 LYS A CA 1
ATOM 693 C C . LYS A 1 85 ? 29.564 -0.045 -16.858 1.00 91.19 85 LYS A C 1
ATOM 695 O O . LYS A 1 85 ? 30.783 -0.076 -16.749 1.00 91.19 85 LYS A O 1
ATOM 700 N N . SER A 1 86 ? 28.957 -0.230 -18.025 1.00 88.81 86 SER A N 1
ATOM 701 C CA . SER A 1 86 ? 29.656 -0.417 -19.301 1.00 88.81 86 SER A CA 1
ATOM 702 C C . SER A 1 86 ? 29.357 0.725 -20.271 1.00 88.81 86 SER A C 1
ATOM 704 O O . SER A 1 86 ? 29.184 0.495 -21.468 1.00 88.81 86 SER A O 1
ATOM 706 N N . TRP A 1 87 ? 29.280 1.953 -19.753 1.00 87.69 87 TRP A N 1
ATOM 707 C CA . TRP A 1 87 ? 28.828 3.130 -20.493 1.00 87.69 87 TRP A CA 1
ATOM 708 C C . TRP A 1 87 ? 29.595 3.365 -21.798 1.00 87.69 87 TRP A C 1
ATOM 710 O O . TRP A 1 87 ? 28.982 3.582 -22.841 1.00 87.69 87 TRP A O 1
ATOM 720 N N . GLU A 1 88 ? 30.919 3.204 -21.776 1.00 91.06 88 GLU A N 1
ATOM 721 C CA . GLU A 1 88 ? 31.792 3.354 -22.949 1.00 91.06 88 GLU A CA 1
ATOM 722 C C . GLU A 1 88 ? 31.378 2.479 -24.143 1.00 91.06 88 GLU A C 1
ATOM 724 O O . GLU A 1 88 ? 31.520 2.893 -25.292 1.00 91.06 88 GLU A O 1
ATOM 729 N N . LYS A 1 89 ? 30.792 1.303 -23.884 1.00 87.56 89 LYS A N 1
ATOM 730 C CA . LYS A 1 89 ? 30.279 0.392 -24.915 1.00 87.56 89 LYS A CA 1
ATOM 731 C C . LYS A 1 89 ? 28.935 0.846 -25.492 1.00 87.56 89 LYS A C 1
ATOM 733 O O . LYS A 1 89 ? 28.646 0.574 -26.654 1.00 87.56 89 LYS A O 1
ATOM 738 N N . TYR A 1 90 ? 28.084 1.469 -24.679 1.00 83.06 90 TYR A N 1
ATOM 739 C CA . TYR A 1 90 ? 26.679 1.710 -25.024 1.00 83.06 90 TYR A CA 1
ATOM 740 C C . TYR A 1 90 ? 26.368 3.154 -25.426 1.00 83.06 90 TYR A C 1
ATOM 742 O O . TYR A 1 90 ? 25.359 3.370 -26.098 1.00 83.06 90 TYR A O 1
ATOM 750 N N . LYS A 1 91 ? 27.228 4.118 -25.080 1.00 82.56 91 LYS A N 1
ATOM 751 C CA . LYS A 1 91 ? 27.011 5.557 -25.305 1.00 82.56 91 LYS A CA 1
ATOM 752 C C . LYS A 1 91 ? 26.724 5.958 -26.755 1.00 82.56 91 LYS A C 1
ATOM 754 O O . LYS A 1 91 ? 25.964 6.886 -26.975 1.00 82.56 91 LYS A O 1
ATOM 759 N N . ASN A 1 92 ? 27.274 5.227 -27.728 1.00 88.00 92 ASN A N 1
ATOM 760 C CA . ASN A 1 92 ? 27.093 5.498 -29.162 1.00 88.00 92 ASN A CA 1
ATOM 761 C C . ASN A 1 92 ? 26.066 4.566 -29.832 1.00 88.00 92 ASN A C 1
ATOM 763 O O . ASN A 1 92 ? 25.981 4.521 -31.055 1.00 88.00 92 ASN A O 1
ATOM 767 N N . SER A 1 93 ? 25.332 3.760 -29.059 1.00 86.62 93 SER A N 1
ATOM 768 C CA . SER A 1 93 ? 24.350 2.831 -29.624 1.00 86.62 93 SER A CA 1
ATOM 769 C C . SER A 1 93 ? 23.053 3.544 -30.009 1.00 86.62 93 SER A C 1
ATOM 771 O O . SER A 1 93 ? 22.585 4.422 -29.284 1.00 86.62 93 SER A O 1
ATOM 773 N N . GLU A 1 94 ? 22.415 3.096 -31.093 1.00 84.38 94 GLU A N 1
ATOM 774 C CA . GLU A 1 94 ? 21.113 3.615 -31.546 1.00 84.38 94 GLU A CA 1
ATOM 775 C C . GLU A 1 94 ? 20.053 3.588 -30.440 1.00 84.38 94 GLU A C 1
ATOM 777 O O . GLU A 1 94 ? 19.239 4.495 -30.340 1.00 84.38 94 GLU A O 1
ATOM 782 N N . LYS A 1 95 ? 20.109 2.599 -29.540 1.00 79.00 95 LYS A N 1
ATOM 783 C CA . LYS A 1 95 ? 19.204 2.500 -28.385 1.00 79.00 95 LYS A CA 1
ATOM 784 C C . LYS A 1 95 ? 19.306 3.705 -27.450 1.00 79.00 95 LYS A C 1
ATOM 786 O O . LYS A 1 95 ? 18.287 4.145 -26.939 1.00 79.00 95 LYS A O 1
ATOM 791 N N . VAL A 1 96 ? 20.511 4.215 -27.193 1.00 80.50 96 VAL A N 1
ATOM 792 C CA . VAL A 1 96 ? 20.711 5.380 -26.314 1.00 80.50 96 VAL A CA 1
ATOM 793 C C . VAL A 1 96 ? 20.316 6.667 -27.035 1.00 80.50 96 VAL A C 1
ATOM 795 O O . VAL A 1 96 ? 19.683 7.522 -26.422 1.00 80.50 96 VAL A O 1
ATOM 798 N N . ASN A 1 97 ? 20.602 6.766 -28.335 1.00 79.12 97 ASN A N 1
ATOM 799 C CA . ASN A 1 97 ? 20.199 7.908 -29.159 1.00 79.12 97 ASN A CA 1
ATOM 800 C C . ASN A 1 97 ? 18.672 8.017 -29.267 1.00 79.12 97 ASN A C 1
ATOM 802 O O . ASN A 1 97 ? 18.119 9.068 -28.962 1.00 79.12 97 ASN A O 1
ATOM 806 N N . PHE A 1 98 ? 17.994 6.907 -29.567 1.00 77.38 98 PHE A N 1
ATOM 807 C CA . PHE A 1 98 ? 16.536 6.834 -29.654 1.00 77.38 98 PHE A CA 1
ATOM 808 C C . PHE A 1 98 ? 15.859 7.165 -28.318 1.00 77.38 98 PHE A C 1
ATOM 810 O O . PHE A 1 98 ? 14.863 7.879 -28.276 1.00 77.38 98 PHE A O 1
ATOM 817 N N . ILE A 1 99 ? 16.419 6.698 -27.194 1.00 74.69 99 ILE A N 1
ATOM 818 C CA . ILE A 1 99 ? 15.902 7.064 -25.867 1.00 74.69 99 ILE A CA 1
ATOM 819 C C . ILE A 1 99 ? 16.141 8.552 -25.579 1.00 74.69 99 ILE A C 1
ATOM 821 O O . ILE A 1 99 ? 15.272 9.211 -25.016 1.00 74.69 99 ILE A O 1
ATOM 825 N N . GLY A 1 100 ? 17.292 9.101 -25.974 1.00 71.25 100 GLY A N 1
ATOM 826 C CA . GLY A 1 100 ? 17.579 10.529 -25.846 1.00 71.25 100 GLY A CA 1
ATOM 827 C C . GLY A 1 100 ? 16.635 11.412 -26.669 1.00 71.25 100 GLY A C 1
ATOM 828 O O . GLY A 1 100 ? 16.256 12.484 -26.204 1.00 71.25 100 GLY A O 1
ATOM 829 N N . GLU A 1 101 ? 16.231 10.964 -27.858 1.00 73.00 101 GLU A N 1
ATOM 830 C CA . GLU A 1 101 ? 15.225 11.625 -28.701 1.00 73.00 101 GLU A CA 1
ATOM 831 C C . GLU A 1 101 ? 13.825 11.531 -28.083 1.00 73.00 101 GLU A C 1
ATOM 833 O O . GLU A 1 101 ? 13.185 12.559 -27.871 1.00 73.00 101 GLU A O 1
ATOM 838 N N . PHE A 1 102 ? 13.411 10.338 -27.649 1.00 65.06 102 PHE A N 1
ATOM 839 C CA . PHE A 1 102 ? 12.126 10.120 -26.978 1.00 65.06 102 PHE A CA 1
ATOM 840 C C . PHE A 1 102 ? 11.962 10.963 -25.697 1.00 65.06 102 PHE A C 1
ATOM 842 O O . PHE A 1 102 ? 10.885 11.499 -25.428 1.00 65.06 102 PHE A O 1
ATOM 849 N N . ILE A 1 103 ? 13.030 11.125 -24.903 1.00 68.75 103 ILE A N 1
ATOM 850 C CA . ILE A 1 103 ? 13.018 11.972 -23.695 1.00 68.75 103 ILE A CA 1
ATOM 851 C C . ILE A 1 103 ? 12.879 13.459 -24.058 1.00 68.75 103 ILE A C 1
ATOM 853 O O . ILE A 1 103 ? 12.162 14.187 -23.371 1.00 68.75 103 ILE A O 1
ATOM 857 N N . LYS A 1 104 ? 13.531 13.922 -25.133 1.00 67.69 104 LYS A N 1
ATOM 858 C CA . LYS A 1 104 ? 13.405 15.311 -25.608 1.00 67.69 104 LYS A CA 1
ATOM 859 C C . LYS A 1 104 ? 11.991 15.617 -26.108 1.00 67.69 104 LYS A C 1
ATOM 861 O O . LYS A 1 104 ? 11.487 16.702 -25.836 1.00 67.69 104 LYS A O 1
ATOM 866 N N . GLU A 1 105 ? 11.347 14.666 -26.781 1.00 54.47 105 GLU A N 1
ATOM 867 C CA . GLU A 1 105 ? 9.965 14.797 -27.265 1.00 54.47 105 GLU A CA 1
ATOM 868 C C . GLU A 1 105 ? 8.936 14.739 -26.127 1.00 54.47 105 GLU A C 1
ATOM 870 O O . GLU A 1 105 ? 8.019 15.558 -26.082 1.00 54.47 105 GLU A O 1
ATOM 875 N N . SER A 1 106 ? 9.126 13.844 -25.151 1.00 53.25 106 SER A N 1
ATOM 876 C CA . SER A 1 106 ? 8.211 13.687 -24.006 1.00 53.25 106 SER A CA 1
ATOM 877 C C . SER A 1 106 ? 8.149 14.927 -23.103 1.00 53.25 106 SER A C 1
ATOM 879 O O . SER A 1 106 ? 7.130 15.178 -22.469 1.00 53.25 106 SER A O 1
ATOM 881 N N . HIS A 1 107 ? 9.208 15.742 -23.056 1.00 49.50 107 HIS A N 1
ATOM 882 C CA . HIS A 1 107 ? 9.209 17.017 -22.326 1.00 49.50 107 HIS A CA 1
ATOM 883 C C . HIS A 1 107 ? 8.519 18.174 -23.076 1.00 49.50 107 HIS A C 1
ATOM 885 O O . HIS A 1 107 ? 8.360 19.250 -22.500 1.00 49.50 107 HIS A O 1
ATOM 891 N N . CYS A 1 108 ? 8.112 17.977 -24.336 1.00 41.25 108 CYS A N 1
ATOM 892 C CA . CYS A 1 108 ? 7.490 19.007 -25.173 1.00 41.25 108 CYS A CA 1
ATOM 893 C C . CYS A 1 108 ? 5.952 18.882 -25.259 1.00 41.25 108 CYS A C 1
ATOM 895 O O . CYS A 1 108 ? 5.296 19.843 -25.655 1.00 41.25 108 CYS A O 1
ATOM 897 N N . SER A 1 109 ? 5.353 17.762 -24.826 1.00 38.03 109 SER A N 1
ATOM 898 C CA . SER A 1 109 ? 3.895 17.561 -24.843 1.00 38.03 109 SER A CA 1
ATOM 899 C C . SER A 1 109 ? 3.311 17.422 -23.432 1.00 38.03 109 SER A C 1
ATOM 901 O O . SER A 1 109 ? 3.447 16.394 -22.783 1.00 38.03 109 SER A O 1
ATOM 903 N N . SER A 1 110 ? 2.653 18.496 -22.995 1.00 39.56 110 SER A N 1
ATOM 904 C CA . SER A 1 110 ? 1.402 18.527 -22.214 1.00 39.56 110 SER A CA 1
ATOM 905 C C . SER A 1 110 ? 1.190 17.576 -21.009 1.00 39.56 110 SER A C 1
ATOM 907 O O . SER A 1 110 ? 0.912 16.391 -21.148 1.00 39.56 110 SER A O 1
ATOM 909 N N . GLU A 1 111 ? 1.135 18.206 -19.831 1.00 43.41 111 GLU A N 1
ATOM 910 C CA . GLU A 1 111 ? 0.046 18.134 -18.828 1.00 43.41 111 GLU A CA 1
ATOM 911 C C . GLU A 1 111 ? -0.250 16.880 -17.984 1.00 43.41 111 GLU A C 1
ATOM 913 O O . GLU A 1 111 ? -0.828 17.067 -16.915 1.00 43.41 111 GLU A O 1
ATOM 918 N N . ASP A 1 112 ? 0.249 15.679 -18.270 1.00 40.50 112 ASP A N 1
ATOM 919 C CA . ASP A 1 112 ? 0.054 14.539 -17.349 1.00 40.50 112 ASP A CA 1
ATOM 920 C C . ASP A 1 112 ? 1.251 14.334 -16.411 1.00 40.50 112 ASP A C 1
ATOM 922 O O . ASP A 1 112 ? 2.125 13.486 -16.590 1.00 40.50 112 ASP A O 1
ATOM 926 N N . LYS A 1 113 ? 1.293 15.148 -15.350 1.00 43.88 113 LYS A N 1
ATOM 927 C CA . LYS A 1 113 ? 2.340 15.096 -14.313 1.00 43.88 113 LYS A CA 1
ATOM 928 C C . LYS A 1 113 ? 2.250 13.870 -13.398 1.00 43.88 113 LYS A C 1
ATOM 930 O O . LYS A 1 113 ? 3.167 13.666 -12.610 1.00 43.88 113 LYS A O 1
ATOM 935 N N . SER A 1 114 ? 1.207 13.044 -13.486 1.00 41.19 114 SER A N 1
ATOM 936 C CA . SER A 1 114 ? 0.964 11.917 -12.567 1.00 41.19 114 SER A CA 1
ATOM 937 C C . SER A 1 114 ? 2.093 10.871 -12.554 1.00 41.19 114 SER A C 1
ATOM 939 O O . SER A 1 114 ? 2.380 10.294 -11.507 1.00 41.19 114 SER A O 1
ATOM 941 N N . GLY A 1 115 ? 2.802 10.678 -13.671 1.00 38.81 115 GLY A N 1
ATOM 942 C CA . GLY A 1 115 ? 3.895 9.703 -13.774 1.00 38.81 115 GLY A CA 1
ATOM 943 C C . GLY A 1 115 ? 5.243 10.154 -13.194 1.00 38.81 115 GLY A C 1
ATOM 944 O O . GLY A 1 115 ? 6.0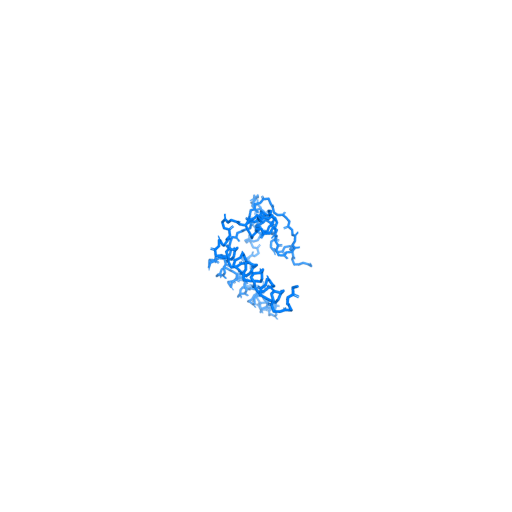92 9.316 -12.895 1.00 38.81 115 GLY A O 1
ATOM 945 N N . LEU A 1 116 ? 5.465 11.461 -13.009 1.00 39.84 116 LEU A N 1
ATOM 946 C CA . LEU A 1 116 ? 6.759 11.988 -12.549 1.00 39.84 116 LEU A CA 1
ATOM 947 C C . LEU A 1 116 ? 6.910 11.998 -11.020 1.00 39.84 116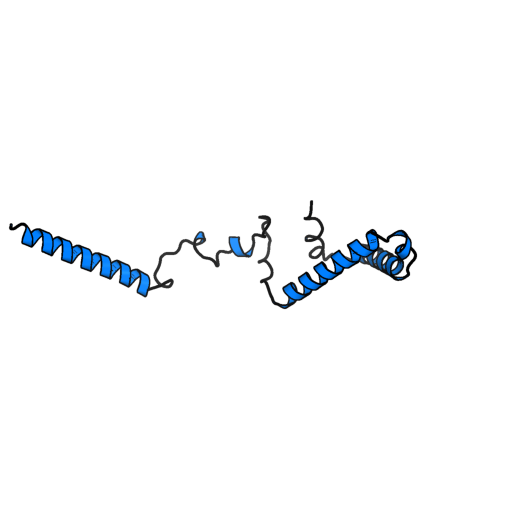 LEU A C 1
ATOM 949 O O . LEU A 1 116 ? 8.040 12.011 -10.529 1.00 39.84 116 LEU A O 1
ATOM 953 N N . TYR A 1 117 ? 5.811 11.917 -10.263 1.00 44.78 117 TYR A N 1
ATOM 954 C CA . TYR A 1 117 ? 5.849 11.955 -8.794 1.00 44.78 117 TYR A CA 1
ATOM 955 C C . TYR A 1 117 ? 6.529 10.731 -8.154 1.00 44.78 117 TYR A C 1
ATOM 957 O O . TYR A 1 117 ? 6.994 10.822 -7.018 1.00 44.78 117 TYR A O 1
ATOM 965 N N . TYR A 1 118 ? 6.667 9.612 -8.874 1.00 42.66 118 TYR A N 1
ATOM 966 C CA . TYR A 1 118 ? 7.365 8.428 -8.354 1.00 42.66 118 TYR A CA 1
ATOM 967 C C . TYR A 1 118 ? 8.893 8.492 -8.509 1.00 42.66 118 TYR A C 1
ATOM 969 O O . TYR A 1 118 ? 9.607 7.872 -7.723 1.00 42.66 118 TYR A O 1
ATOM 977 N N . LEU A 1 119 ? 9.425 9.262 -9.468 1.00 46.78 119 LEU A N 1
ATOM 978 C CA . LEU A 1 119 ? 10.876 9.364 -9.689 1.00 46.78 119 LEU A CA 1
ATOM 979 C C . LEU A 1 119 ? 11.546 10.503 -8.908 1.00 46.78 119 LEU A C 1
ATOM 981 O O . LEU A 1 119 ? 12.741 10.421 -8.634 1.00 46.78 119 LEU A O 1
ATOM 985 N N . THR A 1 120 ? 10.814 11.550 -8.519 1.00 42.22 120 THR A N 1
ATOM 986 C CA . THR A 1 120 ? 11.390 12.674 -7.756 1.00 42.22 120 THR A CA 1
ATOM 987 C C . THR A 1 120 ? 11.375 12.479 -6.239 1.00 42.22 120 THR A C 1
ATOM 989 O O . THR A 1 120 ? 12.030 13.248 -5.540 1.00 42.22 120 THR A O 1
ATOM 992 N N . SER A 1 121 ? 10.685 11.451 -5.735 1.00 39.09 121 SER A N 1
ATOM 993 C CA . SER A 1 121 ? 10.557 11.148 -4.297 1.00 39.09 121 SER A CA 1
ATOM 994 C C . SER A 1 121 ? 11.624 10.179 -3.762 1.00 39.09 121 SER A C 1
ATOM 996 O O . SER A 1 121 ? 11.601 9.827 -2.588 1.00 39.09 121 SER A O 1
ATOM 998 N N . LEU A 1 122 ? 12.590 9.769 -4.596 1.00 40.97 122 LEU A N 1
ATOM 999 C CA . LEU A 1 122 ? 13.855 9.184 -4.138 1.00 40.97 122 LEU A CA 1
ATOM 1000 C C . LEU A 1 122 ? 14.928 10.284 -4.051 1.00 40.97 122 LEU A C 1
ATOM 1002 O O . LEU A 1 122 ? 15.783 10.426 -4.930 1.00 40.97 122 LEU A O 1
ATOM 1006 N N . LYS A 1 123 ? 14.872 11.070 -2.978 1.00 38.47 123 LYS A N 1
ATOM 1007 C CA . LYS A 1 123 ? 16.026 11.755 -2.390 1.00 38.47 123 LYS A CA 1
ATOM 1008 C C . LYS A 1 123 ? 16.007 11.536 -0.890 1.00 38.47 123 LYS A C 1
ATOM 1010 O O . LYS A 1 123 ? 14.898 11.597 -0.321 1.00 38.47 123 LYS A O 1
#

Secondary structure (DSSP, 8-state):
--HHHHHHHHHHHHHHHHHHHHHHHHT-GGGS---TTT-TT-HHHHHB-TTSPBPSSPPPP--HHHHHHHHHHHHHHHHHHHHHHTHHHHTTSHHHHHHHHHHHHHTTS---GGGTTTTTT--

pLDDT: mean 78.08, std 16.44, range [38.03, 96.31]

Organism: NCBI:txid224669

Sequence (123 aa):
MSSADAEQDAAIKLAQERAEIVAKYDRGREGAQIEPWEDADYRLYKVTDRFGFLHPEELPVHDAAIEKQKHLEIERTTKWLKMLKSWEKYKNSEKVNFIGEFIKESHCSSEDKSGLYYLTSLK

Foldseek 3Di:
DDPVVVVVVVVVVVVVVVVVVVVVVVCPPPPDPADLVNDPPRVCNQQADPVRDGHPDGDDDDDPVVVVVVVVVVVVVVVVVVCVVVVVVPVPDPVNVVVVVVVVVVVVDDDDCVVVVVVVPPD

Radius of gyration: 30.16 Å; chains: 1; bounding box: 57×40×87 Å